Protein AF-A0A817V4G7-F1 (afdb_monomer_lite)

Sequence (162 aa):
MARRNNSSEQEISEILTDSNSGSDTEISNYFDDSTSDIDTEISSYSDDSTSGSDEKELPSRENKTQFLNWKRGKFVPKSLNFNNDTAGIASDLDLENDPIDYFELFFNQKIIEYIAEETNRYQQQNPSASTSTSHQAQWYATNFKEMYVFIATTMLMDSVVG

pLDDT: mean 70.7, std 20.36, range [36.09, 97.94]

Structure (mmCIF, N/CA/C/O backbone):
data_AF-A0A817V4G7-F1
#
_entry.id   AF-A0A817V4G7-F1
#
loop_
_atom_site.group_PDB
_atom_site.id
_atom_site.type_symbol
_atom_site.label_atom_id
_atom_site.label_alt_id
_atom_site.label_comp_id
_atom_site.label_asym_id
_atom_site.label_entity_id
_atom_site.label_seq_id
_atom_site.pdbx_PDB_ins_code
_atom_site.Cartn_x
_atom_site.Cartn_y
_atom_site.Cartn_z
_atom_site.occupancy
_atom_site.B_iso_or_equiv
_atom_site.auth_seq_id
_atom_site.auth_comp_id
_atom_site.auth_asym_id
_atom_site.auth_atom_id
_atom_site.pdbx_PDB_model_num
ATOM 1 N N . MET A 1 1 ? -44.470 -24.526 71.404 1.00 39.84 1 MET A N 1
ATOM 2 C CA . MET A 1 1 ? -43.848 -23.372 70.710 1.00 39.84 1 MET A CA 1
ATOM 3 C C . MET A 1 1 ? -44.930 -22.296 70.594 1.00 39.84 1 MET A C 1
ATOM 5 O O . MET A 1 1 ? -45.907 -22.547 69.917 1.00 39.84 1 MET A O 1
ATOM 9 N N . ALA A 1 2 ? -45.075 -21.360 71.539 1.00 37.38 2 ALA A N 1
ATOM 10 C CA . ALA A 1 2 ? -44.308 -20.125 71.792 1.00 37.38 2 ALA A CA 1
ATOM 11 C C . ALA A 1 2 ? -44.604 -18.950 70.816 1.00 37.38 2 ALA A C 1
ATOM 13 O O . ALA A 1 2 ? -44.118 -18.978 69.698 1.00 37.38 2 ALA A O 1
ATOM 14 N N . ARG A 1 3 ? -45.348 -17.945 71.345 1.00 39.47 3 ARG A N 1
ATOM 15 C CA . ARG A 1 3 ? -45.351 -16.455 71.159 1.00 39.47 3 ARG A CA 1
ATOM 16 C C . ARG A 1 3 ? -45.442 -15.865 69.724 1.00 39.47 3 ARG A C 1
ATOM 18 O O . ARG A 1 3 ? -44.635 -16.227 68.893 1.00 39.47 3 ARG A O 1
ATOM 25 N N . ARG A 1 4 ? -46.422 -15.025 69.324 1.00 44.81 4 ARG A N 1
ATOM 26 C CA . ARG A 1 4 ? -46.982 -13.697 69.751 1.00 44.81 4 ARG A CA 1
ATOM 27 C C . ARG A 1 4 ? -46.421 -12.494 68.945 1.00 44.81 4 ARG A C 1
ATOM 29 O O . ARG A 1 4 ? -45.209 -12.354 68.875 1.00 44.81 4 ARG A O 1
ATOM 36 N N . ASN A 1 5 ? -47.354 -11.601 68.554 1.00 45.69 5 ASN A N 1
ATOM 37 C CA . ASN A 1 5 ? -47.263 -10.163 68.167 1.00 45.69 5 ASN A CA 1
ATOM 38 C C . ASN A 1 5 ? -47.044 -9.873 66.662 1.00 45.69 5 ASN A C 1
ATOM 40 O O . ASN A 1 5 ? -46.184 -10.500 66.063 1.00 45.69 5 ASN A O 1
ATOM 44 N N . ASN A 1 6 ? -47.823 -9.056 65.929 1.00 38.44 6 ASN A N 1
ATOM 45 C CA . ASN A 1 6 ? -48.542 -7.774 66.142 1.00 38.44 6 ASN A CA 1
ATOM 46 C C . ASN A 1 6 ? -47.634 -6.528 66.240 1.00 38.44 6 ASN A C 1
ATOM 48 O O . ASN A 1 6 ? -46.921 -6.418 67.231 1.00 38.44 6 ASN A O 1
ATOM 52 N N . SER A 1 7 ? -47.708 -5.631 65.238 1.00 41.66 7 SER A N 1
ATOM 53 C CA . SER A 1 7 ? -47.620 -4.142 65.279 1.00 41.66 7 SER A CA 1
ATOM 54 C C . SER A 1 7 ? -47.380 -3.627 63.840 1.00 41.66 7 SER A C 1
ATOM 56 O O . SER A 1 7 ? -46.391 -4.034 63.243 1.00 41.66 7 SER A O 1
ATOM 58 N N . SER A 1 8 ? -48.305 -2.994 63.103 1.00 43.50 8 SER A N 1
ATOM 59 C CA . SER A 1 8 ? -48.806 -1.597 63.143 1.00 43.50 8 SER A CA 1
ATOM 60 C C . SER A 1 8 ? -47.738 -0.497 63.175 1.00 43.50 8 SER A C 1
ATOM 62 O O . SER A 1 8 ? -47.032 -0.411 64.170 1.00 43.50 8 SER A O 1
ATOM 64 N N . GLU A 1 9 ? -47.711 0.319 62.105 1.00 49.69 9 GLU A N 1
ATOM 65 C CA . GLU A 1 9 ? -47.487 1.788 62.003 1.00 49.69 9 GLU A CA 1
ATOM 66 C C . GLU A 1 9 ? -47.426 2.125 60.485 1.00 49.69 9 GLU A C 1
ATOM 68 O O . GLU A 1 9 ? -46.531 1.657 59.790 1.00 49.69 9 GLU A O 1
ATOM 73 N N . GLN A 1 10 ? -48.504 2.559 59.809 1.00 42.44 10 GLN A N 1
ATOM 74 C CA . GLN A 1 10 ? -49.062 3.928 59.728 1.00 42.44 10 GLN A CA 1
ATOM 75 C C . GLN A 1 10 ? -48.000 4.983 59.366 1.00 42.44 10 GLN A C 1
ATOM 77 O O . GLN A 1 10 ? -47.061 5.190 60.118 1.00 42.44 10 GLN A O 1
ATOM 82 N N . GLU A 1 11 ? -48.101 5.575 58.164 1.00 39.19 11 GLU A N 1
ATOM 83 C CA . GLU A 1 11 ? -48.410 7.014 57.935 1.00 39.19 11 GLU A CA 1
ATOM 84 C C . GLU A 1 11 ? -47.127 7.737 57.426 1.00 39.19 11 GLU A C 1
ATOM 86 O O . GLU A 1 11 ? -46.042 7.358 57.837 1.00 39.19 11 GLU A O 1
ATOM 91 N N . ILE A 1 12 ? -47.057 8.689 56.480 1.00 42.03 12 ILE A N 1
ATOM 92 C CA . ILE A 1 12 ? -47.957 9.730 55.956 1.00 42.03 12 ILE A CA 1
ATOM 93 C C . ILE A 1 12 ? -47.372 10.291 54.620 1.00 42.03 12 ILE A C 1
ATOM 95 O O . ILE A 1 12 ? -46.163 10.240 54.402 1.00 42.03 12 ILE A O 1
ATOM 99 N N . SER A 1 13 ? -48.279 10.796 53.768 1.00 36.09 13 SER A N 1
ATOM 100 C CA . SER A 1 13 ? -48.218 11.717 52.597 1.00 36.09 13 SER A CA 1
ATOM 101 C C . SER A 1 13 ? -46.875 12.329 52.130 1.00 36.09 13 SER A C 1
ATOM 103 O O . SER A 1 13 ? -46.083 12.807 52.930 1.00 36.09 13 SER A O 1
ATOM 105 N N . GLU A 1 14 ? -46.573 12.349 50.825 1.00 44.16 14 GLU A N 1
ATOM 106 C CA . GLU A 1 14 ? -46.979 13.394 49.847 1.00 44.16 14 GLU A CA 1
ATOM 107 C C . GLU A 1 14 ? -46.469 14.805 50.220 1.00 44.16 14 GLU A C 1
ATOM 109 O O . GLU A 1 14 ? -46.923 15.360 51.210 1.00 44.16 14 GLU A O 1
ATOM 114 N N . ILE A 1 15 ? -45.554 15.375 49.418 1.00 43.69 15 ILE A N 1
ATOM 115 C CA . ILE A 1 15 ? -45.440 16.813 49.089 1.00 43.69 15 ILE A CA 1
ATOM 116 C C . ILE A 1 15 ? -44.574 16.928 47.821 1.00 43.69 15 ILE A C 1
ATOM 118 O O . ILE A 1 15 ? -43.381 16.624 47.813 1.00 43.69 15 ILE A O 1
ATOM 122 N N . LEU A 1 16 ? -45.216 17.357 46.734 1.00 44.38 16 LEU A N 1
ATOM 123 C CA . LEU A 1 16 ? -44.585 17.994 45.582 1.00 44.38 16 LEU A CA 1
ATOM 124 C C . LEU A 1 16 ? -44.239 19.435 45.964 1.00 44.38 16 LEU A C 1
ATOM 126 O O . LEU A 1 16 ? -45.131 20.161 46.398 1.00 44.38 16 LEU A O 1
ATOM 130 N N . THR A 1 17 ? -43.012 19.880 45.704 1.00 47.00 17 THR A N 1
ATOM 131 C CA . THR A 1 17 ? -42.733 21.301 45.442 1.00 47.00 17 THR A CA 1
ATOM 132 C C . THR A 1 17 ? -41.613 21.430 44.416 1.00 47.00 17 THR A C 1
ATOM 134 O O . THR A 1 17 ? -40.454 21.145 44.714 1.00 47.00 17 THR A O 1
ATOM 137 N N . ASP A 1 18 ? -41.984 21.891 43.222 1.00 45.53 18 ASP A N 1
ATOM 138 C CA . ASP A 1 18 ? -41.095 22.562 42.277 1.00 45.53 18 ASP A CA 1
ATOM 139 C C . ASP A 1 18 ? -40.377 23.731 42.964 1.00 45.53 18 ASP A C 1
ATOM 141 O O . ASP A 1 18 ? -40.983 24.503 43.711 1.00 45.53 18 ASP A O 1
ATOM 145 N N . SER A 1 19 ? -39.094 23.917 42.664 1.00 52.34 19 SER A N 1
ATOM 146 C CA . SER A 1 19 ? -38.410 25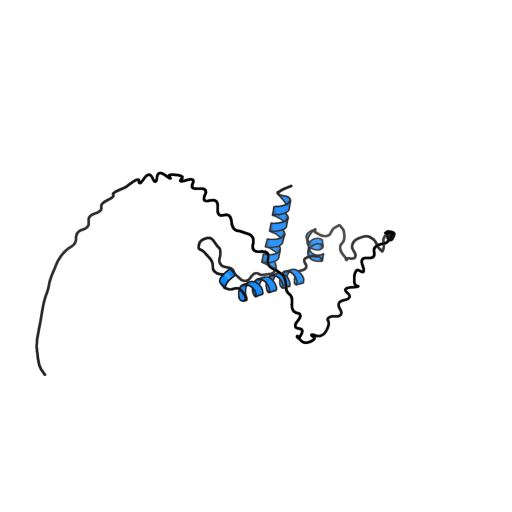.200 42.837 1.00 52.34 19 SER A CA 1
ATOM 147 C C . SER A 1 19 ? -37.304 25.334 41.798 1.00 52.34 19 SER A C 1
ATOM 149 O O . SER A 1 19 ? -36.200 24.816 41.939 1.00 52.34 19 SER A O 1
ATOM 151 N N . ASN A 1 20 ? -37.652 26.049 40.732 1.00 47.78 20 ASN A N 1
ATOM 152 C CA . ASN A 1 20 ? -36.741 26.707 39.810 1.00 47.78 20 ASN A CA 1
ATOM 153 C C . ASN A 1 20 ? -35.894 27.732 40.586 1.00 47.78 20 ASN A C 1
ATOM 155 O O . ASN A 1 20 ? -36.450 28.667 41.160 1.00 47.78 20 ASN A O 1
ATOM 159 N N . SER A 1 21 ? -34.571 27.579 40.594 1.00 54.94 21 SER A N 1
ATOM 160 C CA . SER A 1 21 ? -33.655 28.606 41.097 1.00 54.94 21 SER A CA 1
ATOM 161 C C . SER A 1 21 ? -32.393 28.614 40.244 1.00 54.94 21 SER A C 1
ATOM 163 O O . SER A 1 21 ? -31.457 27.853 40.483 1.00 54.94 21 SER A O 1
ATOM 165 N N . GLY A 1 22 ? -32.398 29.474 39.224 1.00 49.28 22 GLY A N 1
ATOM 166 C CA . GLY A 1 22 ? -31.208 29.834 38.465 1.00 49.28 22 GLY A CA 1
ATOM 167 C C . GLY A 1 22 ? -30.214 30.570 39.360 1.00 49.28 22 GLY A C 1
ATOM 168 O O . GLY A 1 22 ? -30.588 31.474 40.107 1.00 49.28 22 GLY A O 1
ATOM 169 N N . SER A 1 23 ? -28.955 30.155 39.293 1.00 48.78 23 SER A N 1
ATOM 170 C CA . SER A 1 23 ? -27.835 30.843 39.922 1.00 48.78 23 SER A CA 1
ATOM 171 C C . SER A 1 23 ? -26.711 30.926 38.899 1.00 48.78 23 SER A C 1
ATOM 173 O O . SER A 1 23 ? -25.961 29.968 38.719 1.00 48.78 23 SER A O 1
ATOM 175 N N . ASP A 1 24 ? -26.623 32.074 38.231 1.00 48.06 24 ASP A N 1
ATOM 176 C CA . ASP A 1 24 ? -25.501 32.454 37.380 1.00 48.06 24 ASP A CA 1
ATOM 177 C C . ASP A 1 24 ? -24.281 32.733 38.265 1.00 48.06 24 ASP A C 1
ATOM 179 O O . ASP A 1 24 ? -24.184 33.765 38.930 1.00 48.06 24 ASP A O 1
AT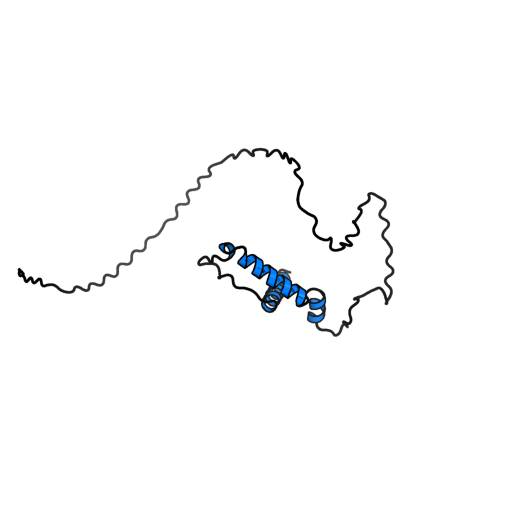OM 183 N N . THR A 1 25 ? -23.348 31.787 38.315 1.00 57.84 25 THR A N 1
ATOM 184 C CA . THR A 1 25 ? -22.023 32.005 38.904 1.00 57.84 25 THR A CA 1
ATOM 185 C C . THR A 1 25 ? -21.035 32.399 37.813 1.00 57.84 25 THR A C 1
ATOM 187 O O . THR A 1 25 ? -20.518 31.549 37.091 1.00 57.84 25 THR A O 1
ATOM 190 N N . GLU A 1 26 ? -20.769 33.701 37.728 1.00 48.47 26 GLU A N 1
ATOM 191 C CA . GLU A 1 26 ? -19.625 34.309 37.044 1.00 48.47 26 GLU A CA 1
ATOM 192 C C . GLU A 1 26 ? -18.319 33.798 37.682 1.00 48.47 26 GLU A C 1
ATOM 194 O O . GLU A 1 26 ? -17.943 34.208 38.783 1.00 48.47 26 GLU A O 1
ATOM 199 N N . ILE A 1 27 ? -17.625 32.872 37.016 1.00 53.94 27 ILE A N 1
ATOM 200 C CA . ILE A 1 27 ? -16.289 32.427 37.430 1.00 53.94 27 ILE A CA 1
ATOM 201 C C . ILE A 1 27 ? -15.269 33.403 36.838 1.00 53.94 27 ILE A C 1
ATOM 203 O O . ILE A 1 27 ? -14.908 33.331 35.664 1.00 53.94 27 ILE A O 1
ATOM 207 N N . SER A 1 28 ? -14.803 34.334 37.670 1.00 48.12 28 SER A N 1
ATOM 208 C CA . SER A 1 28 ? -13.672 35.207 37.365 1.00 48.12 28 SER A CA 1
ATOM 209 C C . SER A 1 28 ? -12.367 34.400 37.398 1.00 48.12 28 SER A C 1
ATOM 211 O O . SER A 1 28 ? -11.862 34.074 38.475 1.00 48.12 28 SER A O 1
ATOM 213 N N . ASN A 1 29 ? -11.806 34.089 36.229 1.00 50.22 29 ASN A N 1
ATOM 214 C CA . ASN A 1 29 ? -10.475 33.492 36.113 1.00 50.22 29 ASN A CA 1
ATOM 215 C C . ASN A 1 29 ? -9.402 34.537 36.456 1.00 50.22 29 ASN A C 1
ATOM 217 O O . ASN A 1 29 ? -8.965 35.305 35.598 1.00 50.22 29 ASN A O 1
ATOM 221 N N . TYR A 1 30 ? -8.980 34.560 37.719 1.00 52.78 30 TYR A N 1
ATOM 222 C CA . TYR A 1 30 ? -7.718 35.173 38.120 1.00 52.78 30 TYR A CA 1
ATOM 223 C C . TYR A 1 30 ? -6.570 34.350 37.517 1.00 52.78 30 TYR A C 1
ATOM 225 O O . TYR A 1 30 ? -6.323 33.220 37.931 1.00 52.78 30 TYR A O 1
ATOM 233 N N . PHE A 1 31 ? -5.899 34.914 36.512 1.00 46.69 31 PHE A N 1
ATOM 234 C CA . PHE A 1 31 ? -4.595 34.448 36.048 1.00 46.69 31 PHE A CA 1
ATOM 235 C C . PHE A 1 31 ? -3.561 34.768 37.135 1.00 46.69 31 PHE A C 1
ATOM 237 O O . PHE A 1 31 ? -3.221 35.932 37.337 1.00 46.69 31 PHE A O 1
ATOM 244 N N . ASP A 1 32 ? -3.105 33.740 37.849 1.00 50.31 32 ASP A N 1
ATOM 245 C CA . ASP A 1 32 ? -1.947 33.803 38.742 1.00 50.31 32 ASP A CA 1
ATOM 246 C C . ASP A 1 32 ? -0.721 33.281 37.976 1.00 50.31 32 ASP A C 1
ATOM 248 O O . ASP A 1 32 ? -0.569 32.081 37.741 1.00 50.31 32 ASP A O 1
ATOM 252 N N . ASP A 1 33 ? 0.088 34.226 37.499 1.00 46.97 33 ASP A N 1
ATOM 253 C CA . ASP A 1 33 ? 1.369 34.014 36.828 1.00 46.97 33 ASP A CA 1
ATOM 254 C C . ASP A 1 33 ? 2.461 33.865 37.893 1.00 46.97 33 ASP A C 1
ATOM 256 O O . ASP A 1 33 ? 3.008 34.846 38.397 1.00 46.97 33 ASP A O 1
ATOM 260 N N . SER A 1 34 ? 2.743 32.621 38.274 1.00 48.50 34 SER A N 1
ATOM 261 C CA . SER A 1 34 ? 3.858 32.282 39.155 1.00 48.50 34 SER A CA 1
ATOM 262 C C . SER A 1 34 ? 4.863 31.425 38.390 1.00 48.50 34 SER A C 1
ATOM 264 O O . SER A 1 34 ? 4.752 30.200 38.319 1.00 48.50 34 SER A O 1
ATOM 266 N N . THR A 1 35 ? 5.865 32.085 37.809 1.00 55.19 35 THR A N 1
ATOM 267 C CA . THR A 1 35 ? 7.044 31.457 37.207 1.00 55.19 35 THR A CA 1
ATOM 268 C C . THR A 1 35 ? 7.968 30.959 38.318 1.00 55.19 35 THR A C 1
ATOM 270 O O . THR A 1 35 ? 8.724 31.733 38.908 1.00 55.19 35 THR A O 1
ATOM 273 N N . SER A 1 36 ? 7.903 29.670 38.645 1.00 54.34 36 SER A N 1
ATOM 274 C CA . SER A 1 36 ? 8.905 29.032 39.498 1.00 54.34 36 SER A CA 1
ATOM 275 C C . SER A 1 36 ? 10.014 28.436 38.630 1.00 54.34 36 SER A C 1
ATOM 277 O O . SER A 1 36 ? 9.833 27.372 38.034 1.00 54.34 36 SER A O 1
ATOM 279 N N . ASP A 1 37 ? 11.147 29.134 38.575 1.00 49.75 37 ASP A N 1
ATOM 280 C CA . ASP A 1 37 ? 12.416 28.641 38.043 1.00 49.75 37 ASP A CA 1
ATOM 281 C C . ASP A 1 37 ? 12.827 27.355 38.778 1.00 49.75 37 ASP A C 1
ATOM 283 O O . ASP A 1 37 ? 13.130 27.366 39.974 1.00 49.75 37 ASP A O 1
ATOM 287 N N . ILE A 1 38 ? 12.811 26.228 38.066 1.00 55.66 38 ILE A N 1
ATOM 288 C CA . ILE A 1 38 ? 13.376 24.958 38.527 1.00 55.66 38 ILE A CA 1
ATOM 289 C C . ILE A 1 38 ? 14.608 24.667 37.670 1.00 55.66 38 ILE A C 1
ATOM 291 O O . ILE A 1 38 ? 14.528 24.124 36.566 1.00 55.66 38 ILE A O 1
ATOM 295 N N . ASP A 1 39 ? 15.766 25.041 38.210 1.00 49.09 39 ASP A N 1
ATOM 296 C CA . ASP A 1 39 ? 17.076 24.603 37.739 1.00 49.09 39 ASP A CA 1
ATOM 297 C C . ASP A 1 39 ? 17.207 23.096 37.993 1.00 49.09 39 ASP A C 1
ATOM 299 O O . ASP A 1 39 ? 17.523 22.645 39.095 1.00 49.09 39 ASP A O 1
ATOM 303 N N . THR A 1 40 ? 16.917 22.288 36.972 1.00 57.19 40 THR A N 1
ATOM 304 C CA . THR A 1 40 ? 17.186 20.847 37.013 1.00 57.19 40 THR A CA 1
ATOM 305 C C . THR A 1 40 ? 18.560 20.595 36.412 1.00 57.19 40 THR A C 1
ATOM 307 O O . THR A 1 40 ? 18.738 20.630 35.195 1.00 57.19 40 THR A O 1
ATOM 310 N N . GLU A 1 41 ? 19.541 20.353 37.281 1.00 52.81 41 GLU A N 1
ATOM 311 C CA . GLU A 1 41 ? 20.885 19.953 36.881 1.00 52.81 41 GLU A CA 1
ATOM 312 C C . GLU A 1 41 ? 20.856 18.655 36.063 1.00 52.81 41 GLU A C 1
ATOM 314 O O . GLU A 1 41 ? 20.323 17.625 36.486 1.00 52.81 41 GLU A O 1
ATOM 319 N N . ILE A 1 42 ? 21.447 18.708 34.869 1.00 53.94 42 ILE A N 1
ATOM 320 C CA . ILE A 1 42 ? 21.555 17.565 33.970 1.00 53.94 42 ILE A CA 1
ATOM 321 C C . ILE A 1 42 ? 22.646 16.622 34.508 1.00 53.94 42 ILE A C 1
ATOM 323 O O . ILE A 1 42 ? 23.844 16.900 34.460 1.00 53.94 42 ILE A O 1
ATOM 327 N N . SER A 1 43 ? 22.226 15.499 35.088 1.00 54.47 43 SER A N 1
ATOM 328 C CA . SER A 1 43 ? 23.137 14.430 35.499 1.00 54.47 43 SER A CA 1
ATOM 329 C C . SER A 1 43 ? 23.657 13.716 34.250 1.00 54.47 43 SER A C 1
ATOM 331 O O . SER A 1 43 ? 22.897 13.081 33.524 1.00 54.47 43 SER A O 1
ATOM 333 N N . SER A 1 44 ? 24.955 13.857 33.979 1.00 47.28 44 SER A N 1
ATOM 334 C CA . SER A 1 44 ? 25.670 13.175 32.897 1.00 47.28 44 SER A CA 1
ATOM 335 C C . SER A 1 44 ? 25.654 11.659 33.115 1.00 47.28 44 SER A C 1
ATOM 337 O O . SER A 1 44 ? 26.395 11.136 33.946 1.00 47.28 44 SER A O 1
ATOM 339 N N . TYR A 1 45 ? 24.837 10.951 32.343 1.00 50.12 45 TYR A N 1
ATOM 340 C CA . TYR A 1 45 ? 24.817 9.491 32.270 1.00 50.12 45 TYR A CA 1
ATOM 341 C C . TYR A 1 45 ? 26.093 8.991 31.579 1.00 50.12 45 TYR A C 1
ATOM 343 O O . TYR A 1 45 ? 26.298 9.218 30.388 1.00 50.12 45 TYR A O 1
ATOM 351 N N . SER A 1 46 ? 26.952 8.315 32.341 1.00 53.31 46 SER A N 1
ATOM 352 C CA . SER A 1 46 ? 28.056 7.521 31.802 1.00 53.31 46 SER A CA 1
ATOM 353 C C . SER A 1 46 ? 27.497 6.244 31.182 1.00 53.31 46 SER A C 1
ATOM 355 O O . SER A 1 46 ? 26.823 5.475 31.870 1.00 53.31 46 SER A O 1
ATOM 357 N N . ASP A 1 47 ? 27.779 6.013 29.900 1.00 43.94 47 ASP A N 1
ATOM 358 C CA . ASP A 1 47 ? 27.611 4.693 29.302 1.00 43.94 47 ASP A CA 1
ATOM 359 C C . ASP A 1 47 ? 28.747 3.781 29.797 1.00 43.94 47 ASP A C 1
ATOM 361 O O . ASP A 1 47 ? 29.922 4.142 29.749 1.00 43.94 47 ASP A O 1
ATOM 365 N N . ASP A 1 48 ? 28.376 2.631 30.351 1.00 51.25 48 ASP A N 1
ATOM 366 C CA . ASP A 1 48 ? 29.266 1.492 30.560 1.00 51.25 48 ASP A CA 1
ATOM 367 C C . ASP A 1 48 ? 28.526 0.268 30.026 1.00 51.25 48 ASP A C 1
ATOM 369 O O . ASP A 1 48 ? 27.698 -0.344 30.703 1.00 51.25 48 ASP A O 1
ATOM 373 N N . SER A 1 49 ? 28.737 -0.027 28.744 1.00 49.31 49 SER A N 1
ATOM 374 C CA . SER A 1 49 ? 28.148 -1.201 28.099 1.00 49.31 49 SER A CA 1
ATOM 375 C C . SER A 1 49 ? 29.088 -2.393 28.241 1.00 49.31 49 SER A C 1
ATOM 377 O O . SER A 1 49 ? 29.973 -2.623 27.416 1.00 49.31 49 SER A O 1
ATOM 379 N N . THR A 1 50 ? 28.876 -3.187 29.290 1.00 44.47 50 THR A N 1
ATOM 380 C CA . THR A 1 50 ? 29.504 -4.500 29.446 1.00 44.47 50 THR A CA 1
ATOM 381 C C . THR A 1 50 ? 28.821 -5.511 28.519 1.00 44.47 50 THR A C 1
ATOM 383 O O . THR A 1 50 ? 27.628 -5.785 28.622 1.00 44.47 50 THR A O 1
ATOM 386 N N . SER A 1 51 ? 29.599 -6.056 27.584 1.00 48.69 51 SER A N 1
ATOM 387 C CA . SER A 1 51 ? 29.185 -7.075 26.616 1.00 48.69 51 SER A CA 1
ATOM 388 C C . SER A 1 51 ? 28.913 -8.423 27.296 1.00 48.69 51 SER A C 1
ATOM 390 O O . SER A 1 51 ? 29.778 -8.952 27.995 1.00 48.69 51 SER A O 1
ATOM 392 N N . GLY A 1 52 ? 27.730 -8.991 27.052 1.00 40.41 52 GLY A N 1
ATOM 393 C CA . GLY A 1 52 ? 27.330 -10.327 27.491 1.00 40.41 52 GLY A CA 1
ATOM 394 C C . GLY A 1 52 ? 26.523 -11.023 26.401 1.00 40.41 52 GLY A C 1
ATOM 395 O O . GLY A 1 52 ? 25.317 -10.831 26.288 1.00 40.41 52 GLY A O 1
ATOM 396 N N . SER A 1 53 ? 27.225 -11.787 25.571 1.00 51.00 53 SER A N 1
ATOM 397 C CA . SER A 1 53 ? 26.701 -12.634 24.498 1.00 51.00 53 SER A CA 1
ATOM 398 C C . SER A 1 53 ? 25.933 -13.832 25.053 1.00 51.00 53 SER A C 1
ATOM 400 O O . SER A 1 53 ? 26.469 -14.511 25.922 1.00 51.00 53 SER A O 1
ATOM 402 N N . ASP A 1 54 ? 24.758 -14.130 24.496 1.00 56.72 54 ASP A N 1
ATOM 403 C CA . ASP A 1 54 ? 24.340 -15.492 24.113 1.00 56.72 54 ASP A CA 1
ATOM 404 C C . ASP A 1 54 ? 22.872 -15.494 23.685 1.00 56.72 54 ASP A C 1
ATOM 406 O O . ASP A 1 54 ? 22.033 -15.567 24.566 1.00 56.72 54 ASP A O 1
ATOM 410 N N . GLU A 1 55 ? 22.551 -15.513 22.379 1.00 50.19 55 GLU A N 1
ATOM 411 C CA . GLU A 1 55 ? 21.309 -16.136 21.870 1.00 50.19 55 GLU A CA 1
ATOM 412 C C . GLU A 1 55 ? 21.477 -16.678 20.427 1.00 50.19 55 GLU A C 1
ATOM 414 O O . GLU A 1 55 ? 21.605 -15.943 19.453 1.00 50.19 55 GLU A O 1
ATOM 419 N N . LYS A 1 56 ? 21.528 -18.017 20.356 1.00 50.72 56 LYS A N 1
ATOM 420 C CA . LYS A 1 56 ? 21.036 -18.981 19.344 1.00 50.72 56 LYS A CA 1
ATOM 421 C C . LYS A 1 56 ? 20.802 -18.497 17.889 1.00 50.72 56 LYS A C 1
ATOM 423 O O . LYS A 1 56 ? 19.893 -17.726 17.605 1.00 50.72 56 LYS A O 1
ATOM 428 N N . GLU A 1 57 ? 21.528 -19.117 16.949 1.00 48.31 57 GLU A N 1
ATOM 429 C CA . GLU A 1 57 ? 21.333 -19.011 15.490 1.00 48.31 57 GLU A CA 1
ATOM 430 C C . GLU A 1 57 ? 19.924 -19.436 15.028 1.00 48.31 57 GLU A C 1
ATOM 432 O O . GLU A 1 57 ? 19.514 -20.587 15.193 1.00 48.31 57 GLU A O 1
ATOM 437 N N . LEU A 1 58 ? 19.223 -18.518 14.356 1.00 51.25 58 LEU A N 1
ATOM 438 C CA . LEU A 1 58 ? 18.107 -18.811 13.453 1.00 51.25 58 LEU A CA 1
ATOM 439 C C . LEU A 1 58 ? 18.635 -18.985 12.015 1.00 51.25 58 LEU A C 1
ATOM 441 O O . LEU A 1 58 ? 19.620 -18.336 11.652 1.00 51.25 58 LEU A O 1
ATOM 445 N N . PRO A 1 59 ? 17.997 -19.824 11.172 1.00 43.94 59 PRO A N 1
ATOM 446 C CA . PRO A 1 59 ? 18.472 -20.092 9.819 1.00 43.94 59 PRO A CA 1
ATOM 447 C C . PRO A 1 59 ? 18.451 -18.809 8.986 1.00 43.94 59 PRO A C 1
ATOM 449 O O . PRO A 1 59 ? 17.414 -18.165 8.806 1.00 43.94 59 PRO A O 1
ATOM 452 N N . SER A 1 60 ? 19.625 -18.439 8.485 1.00 47.69 60 SER A N 1
ATOM 453 C CA . SER A 1 60 ? 19.857 -17.246 7.688 1.00 47.69 60 SER A CA 1
ATOM 454 C C . SER A 1 60 ? 19.059 -17.310 6.386 1.00 47.69 60 SER A C 1
ATOM 456 O O . SER A 1 60 ? 19.401 -18.009 5.434 1.00 47.69 60 SER A O 1
ATOM 458 N N . ARG A 1 61 ? 17.986 -16.512 6.321 1.00 51.44 61 ARG A N 1
ATOM 459 C CA . ARG A 1 61 ? 17.476 -15.986 5.053 1.00 51.44 61 ARG A CA 1
ATOM 460 C C . ARG A 1 61 ? 18.677 -15.365 4.353 1.00 51.44 61 ARG A C 1
ATOM 462 O O . ARG A 1 61 ? 19.323 -14.491 4.927 1.00 51.44 61 ARG A O 1
ATOM 469 N N . GLU A 1 62 ? 19.009 -15.872 3.171 1.00 50.88 62 GLU A N 1
ATOM 470 C CA . GLU A 1 62 ? 20.157 -15.443 2.376 1.00 50.88 62 GLU A CA 1
ATOM 471 C C . GLU A 1 62 ? 19.962 -13.969 1.983 1.00 50.88 62 GLU A C 1
ATOM 473 O O . GLU A 1 62 ? 19.427 -13.614 0.932 1.00 50.88 62 GLU A O 1
ATOM 478 N N . ASN A 1 63 ? 20.322 -13.081 2.906 1.00 50.31 63 ASN A N 1
ATOM 479 C CA . ASN A 1 63 ? 20.300 -11.651 2.724 1.00 50.31 63 ASN A CA 1
ATOM 480 C C . ASN A 1 63 ? 21.435 -11.342 1.753 1.00 50.31 63 ASN A C 1
ATOM 482 O O . ASN A 1 63 ? 22.580 -11.139 2.153 1.00 50.31 63 ASN A O 1
ATOM 486 N N . LYS A 1 64 ? 21.118 -11.241 0.459 1.00 51.97 64 LYS A N 1
ATOM 487 C CA . LYS A 1 64 ? 21.920 -10.452 -0.485 1.00 51.97 64 LYS A CA 1
ATOM 488 C C . LYS A 1 64 ? 21.807 -8.959 -0.144 1.00 51.97 64 LYS A C 1
ATOM 490 O O . LYS A 1 64 ? 21.564 -8.126 -1.009 1.00 51.97 64 LYS A O 1
ATOM 495 N N . THR A 1 65 ? 22.038 -8.589 1.111 1.00 55.62 65 THR A N 1
ATOM 496 C CA . THR A 1 65 ? 22.605 -7.288 1.431 1.00 55.62 65 THR A CA 1
ATOM 497 C C . THR A 1 65 ? 24.041 -7.355 0.941 1.00 55.62 65 THR A C 1
ATOM 499 O O . THR A 1 65 ? 24.957 -7.712 1.680 1.00 55.62 65 THR A O 1
ATOM 502 N N . GLN A 1 66 ? 24.239 -7.096 -0.352 1.00 62.00 66 GLN A N 1
ATOM 503 C CA . GLN A 1 66 ? 25.564 -6.747 -0.837 1.00 62.00 66 GLN A CA 1
ATOM 504 C C . GLN A 1 66 ? 25.984 -5.533 -0.016 1.00 62.00 66 GLN A C 1
ATOM 506 O O . GLN A 1 66 ? 25.430 -4.450 -0.185 1.00 62.00 66 GLN A O 1
ATOM 511 N N . PHE A 1 67 ? 26.873 -5.754 0.950 1.00 57.09 67 PHE A N 1
ATOM 512 C CA . PHE A 1 67 ? 27.353 -4.731 1.860 1.00 57.09 67 PHE A CA 1
ATOM 513 C C . PHE A 1 67 ? 27.791 -3.518 1.038 1.00 57.09 67 PHE A C 1
ATOM 515 O O . PHE A 1 67 ? 28.752 -3.592 0.263 1.00 57.09 67 PHE A O 1
ATOM 522 N N . LEU A 1 68 ? 27.047 -2.418 1.173 1.00 68.81 68 LEU A N 1
ATOM 523 C CA . LEU A 1 68 ? 27.394 -1.127 0.599 1.00 68.81 68 LEU A CA 1
ATOM 524 C C . LEU A 1 68 ? 28.688 -0.674 1.274 1.00 68.81 68 LEU A C 1
ATOM 526 O O . LEU A 1 68 ? 28.693 -0.071 2.342 1.00 68.81 68 LEU A O 1
ATOM 530 N N . ASN A 1 69 ? 29.811 -1.042 0.667 1.00 73.12 69 ASN A N 1
ATOM 531 C CA . ASN A 1 69 ? 31.134 -0.687 1.146 1.00 73.12 69 ASN A CA 1
ATOM 532 C C . ASN A 1 69 ? 31.439 0.742 0.705 1.00 73.12 69 ASN A C 1
ATOM 534 O O . ASN A 1 69 ? 32.024 0.970 -0.358 1.00 73.12 69 ASN A O 1
ATOM 538 N N . TRP A 1 70 ? 31.026 1.703 1.525 1.00 75.56 70 TRP A N 1
ATOM 539 C CA . TRP A 1 70 ? 31.386 3.104 1.360 1.00 75.56 70 TRP A CA 1
ATOM 540 C C . TRP A 1 70 ? 32.904 3.249 1.461 1.00 75.56 70 TRP A C 1
ATOM 542 O O . TRP A 1 70 ? 33.511 2.973 2.494 1.00 75.56 70 TRP A O 1
ATOM 552 N N . LYS A 1 71 ? 33.539 3.667 0.366 1.00 81.38 71 LYS A N 1
ATOM 553 C CA . LYS A 1 71 ? 34.981 3.922 0.314 1.00 81.38 71 LYS A CA 1
ATOM 554 C C . LYS A 1 71 ? 35.220 5.399 0.048 1.00 81.38 71 LYS A C 1
ATOM 556 O O . LYS A 1 71 ? 34.592 5.987 -0.828 1.00 81.38 71 LYS A O 1
ATOM 561 N N . ARG A 1 72 ? 36.176 5.988 0.766 1.00 78.81 72 ARG A N 1
ATOM 562 C CA . ARG A 1 72 ? 36.684 7.328 0.461 1.00 78.81 72 ARG A CA 1
ATOM 563 C C . ARG A 1 72 ? 37.579 7.226 -0.777 1.00 78.81 72 ARG A C 1
ATOM 565 O O . ARG A 1 72 ? 38.634 6.605 -0.727 1.00 78.81 72 ARG A O 1
ATOM 572 N N . GLY A 1 73 ? 37.145 7.802 -1.891 1.00 84.75 73 GLY A N 1
ATOM 573 C CA . GLY A 1 73 ? 37.865 7.769 -3.162 1.00 84.75 73 GLY A CA 1
ATOM 574 C C . GLY A 1 73 ? 37.278 8.763 -4.158 1.00 84.75 73 GLY A C 1
ATOM 575 O O . GLY A 1 73 ? 36.242 9.371 -3.893 1.00 84.75 73 GLY A O 1
ATOM 576 N N . LYS A 1 74 ? 37.938 8.941 -5.308 1.00 84.00 74 LYS A N 1
ATOM 577 C CA . LYS A 1 74 ? 37.369 9.734 -6.404 1.00 84.00 74 LYS A CA 1
ATOM 578 C C . LYS A 1 74 ? 36.098 9.037 -6.889 1.00 84.00 74 LYS A C 1
ATOM 580 O O . LYS A 1 74 ? 36.174 7.926 -7.411 1.00 84.00 74 LYS A O 1
ATOM 585 N N . PHE A 1 75 ? 34.948 9.675 -6.687 1.00 82.06 75 PHE A N 1
ATOM 586 C CA . PHE A 1 75 ? 33.685 9.201 -7.235 1.00 82.06 75 PHE A CA 1
ATOM 587 C C . PHE A 1 75 ? 33.736 9.354 -8.753 1.00 82.06 75 PHE A C 1
ATOM 589 O O . PHE A 1 75 ? 33.789 10.466 -9.272 1.00 82.06 75 PHE A O 1
ATOM 596 N N . VAL A 1 76 ? 33.765 8.225 -9.453 1.00 83.50 76 VAL A N 1
ATOM 597 C CA . VAL A 1 76 ? 33.565 8.180 -10.899 1.00 83.50 76 VAL A CA 1
ATOM 598 C C . VAL A 1 76 ? 32.160 7.620 -11.102 1.00 83.50 76 VAL A C 1
ATOM 600 O O . VAL A 1 76 ? 31.963 6.423 -10.861 1.00 83.50 76 VAL A O 1
ATOM 603 N N . PRO A 1 77 ? 31.173 8.459 -11.467 1.00 82.81 77 PRO A N 1
ATOM 604 C CA . PRO A 1 77 ? 29.827 7.983 -11.741 1.00 82.81 77 PRO A CA 1
ATOM 605 C C . PRO A 1 77 ? 29.883 6.910 -12.829 1.00 82.81 77 PRO A C 1
ATOM 607 O O . PRO A 1 77 ? 30.554 7.082 -13.850 1.00 82.81 77 PRO A O 1
ATOM 610 N N . LYS A 1 78 ? 29.179 5.795 -12.628 1.00 82.06 78 LYS A N 1
ATOM 611 C CA . LYS A 1 78 ? 28.978 4.830 -13.710 1.00 82.06 78 LYS A CA 1
ATOM 612 C C . LYS A 1 78 ? 28.029 5.461 -14.725 1.00 82.06 78 LYS A C 1
ATOM 614 O O . LYS A 1 78 ? 26.903 5.794 -14.369 1.00 82.06 78 LYS A O 1
ATOM 619 N N . SER A 1 79 ? 28.478 5.603 -15.970 1.00 80.81 79 SER A N 1
ATOM 620 C CA . SER A 1 79 ? 27.584 5.949 -17.075 1.00 80.81 79 SER A CA 1
ATOM 621 C C . SER A 1 79 ? 26.646 4.770 -17.308 1.00 80.81 79 SER A C 1
ATOM 623 O O . SER A 1 79 ? 27.086 3.707 -17.747 1.00 80.81 79 SER A O 1
ATOM 625 N N . LEU A 1 80 ? 25.374 4.937 -16.958 1.00 78.94 80 LEU A N 1
ATOM 626 C CA . LEU A 1 80 ? 24.324 3.999 -17.333 1.00 78.94 80 LEU A CA 1
AT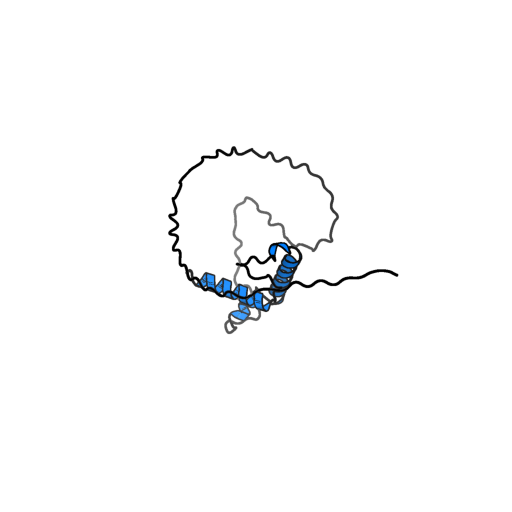OM 627 C C . LEU A 1 80 ? 23.844 4.378 -18.734 1.00 78.94 80 LEU A C 1
ATOM 629 O O . LEU A 1 80 ? 23.493 5.531 -18.977 1.00 78.94 80 LEU A O 1
ATOM 633 N N . ASN A 1 81 ? 23.864 3.418 -19.658 1.00 80.81 81 ASN A N 1
ATOM 634 C CA . ASN A 1 81 ? 23.311 3.609 -20.994 1.00 80.81 81 ASN A CA 1
ATOM 635 C C . ASN A 1 81 ? 21.819 3.269 -20.948 1.00 80.81 81 ASN A C 1
ATOM 637 O O . ASN A 1 81 ? 21.445 2.109 -20.755 1.00 80.81 81 ASN A O 1
ATOM 641 N N . PHE A 1 82 ? 20.986 4.294 -21.097 1.00 79.44 82 PHE A N 1
ATOM 642 C CA . PHE A 1 82 ? 19.542 4.158 -21.227 1.00 79.44 82 PHE A CA 1
ATOM 643 C C . PHE A 1 82 ? 19.218 3.854 -22.693 1.00 79.44 82 PHE A C 1
ATOM 645 O O . PHE A 1 82 ? 19.245 4.748 -23.535 1.00 79.44 82 PHE A O 1
ATOM 652 N N . ASN A 1 83 ? 18.963 2.585 -22.999 1.00 81.69 83 ASN A N 1
ATOM 653 C CA . ASN A 1 83 ? 18.466 2.131 -24.295 1.00 81.69 83 ASN A CA 1
ATOM 654 C C . ASN A 1 83 ? 16.974 1.799 -24.158 1.00 81.69 83 ASN A C 1
ATOM 656 O O . ASN A 1 83 ? 16.494 1.627 -23.040 1.00 81.69 83 ASN A O 1
ATOM 660 N N . ASN A 1 84 ? 16.251 1.638 -25.270 1.00 74.62 84 ASN A N 1
ATOM 661 C CA . ASN A 1 84 ? 14.830 1.253 -25.229 1.00 74.62 84 ASN A CA 1
ATOM 662 C C . ASN A 1 84 ? 14.573 -0.054 -24.452 1.00 74.62 84 ASN A C 1
ATOM 664 O O . ASN A 1 84 ? 13.494 -0.214 -23.901 1.00 74.62 84 ASN A O 1
ATOM 668 N N . ASP A 1 85 ? 15.567 -0.943 -24.356 1.00 77.62 85 ASP A N 1
ATOM 669 C CA . ASP A 1 85 ? 15.455 -2.210 -23.617 1.00 77.62 85 ASP A CA 1
ATOM 670 C C . ASP A 1 85 ? 15.820 -2.091 -22.122 1.00 77.62 85 ASP A C 1
ATOM 672 O O . ASP A 1 85 ? 15.584 -3.015 -21.348 1.00 77.62 85 ASP A O 1
ATOM 676 N N . THR A 1 86 ? 16.471 -0.996 -21.706 1.00 75.00 86 THR A N 1
ATOM 677 C CA . THR A 1 86 ? 17.004 -0.812 -20.338 1.00 75.00 86 THR A CA 1
ATOM 678 C C . THR A 1 86 ? 16.435 0.404 -19.615 1.00 75.00 86 THR A C 1
ATOM 680 O O . THR A 1 86 ? 16.744 0.622 -18.442 1.00 75.00 86 THR A O 1
ATOM 683 N N . ALA A 1 87 ? 15.637 1.210 -20.306 1.00 78.06 87 ALA A N 1
ATOM 684 C CA . ALA A 1 87 ? 14.985 2.396 -19.787 1.00 78.06 87 ALA A CA 1
ATOM 685 C C . ALA A 1 87 ? 13.474 2.167 -19.677 1.00 78.06 87 ALA A C 1
ATOM 687 O O . ALA A 1 87 ? 12.893 1.428 -20.464 1.00 78.06 87 ALA A O 1
ATOM 688 N N . GLY A 1 88 ? 12.838 2.847 -18.726 1.00 79.00 88 GLY A N 1
ATOM 689 C CA . GLY A 1 88 ? 11.397 2.742 -18.502 1.00 79.00 88 GLY A CA 1
ATOM 690 C C . GLY A 1 88 ? 11.020 1.713 -17.440 1.00 79.00 88 GLY A C 1
ATOM 691 O O . GLY A 1 88 ? 11.860 1.251 -16.664 1.00 79.00 88 GLY A O 1
ATOM 692 N N . ILE A 1 89 ? 9.723 1.423 -17.363 1.00 78.31 89 ILE A N 1
ATOM 693 C CA . ILE A 1 89 ? 9.161 0.506 -16.378 1.00 78.31 89 ILE A CA 1
ATOM 694 C C . ILE A 1 89 ? 9.264 -0.932 -16.899 1.00 78.31 89 ILE A C 1
ATOM 696 O O . ILE A 1 89 ? 8.892 -1.221 -18.031 1.00 78.31 89 ILE A O 1
ATOM 700 N N . ALA A 1 90 ? 9.798 -1.838 -16.082 1.00 75.75 90 ALA A N 1
ATOM 701 C CA . ALA A 1 90 ? 9.867 -3.265 -16.400 1.00 75.75 90 ALA A CA 1
ATOM 702 C C . ALA A 1 90 ? 8.587 -3.978 -15.924 1.00 75.75 90 ALA A C 1
ATOM 704 O O . ALA A 1 90 ? 8.647 -4.911 -15.125 1.00 75.75 90 ALA A O 1
ATOM 705 N N . SER A 1 91 ? 7.429 -3.478 -16.345 1.00 77.56 91 SER A N 1
ATOM 706 C CA . SER A 1 91 ? 6.113 -4.050 -16.046 1.00 77.56 91 SER A CA 1
ATOM 707 C C . SER A 1 91 ? 5.266 -4.068 -17.309 1.00 77.56 91 SER A C 1
ATOM 709 O O . SER A 1 91 ? 5.452 -3.213 -18.168 1.00 77.56 91 SER A O 1
ATOM 711 N N . ASP A 1 92 ? 4.286 -4.965 -17.371 1.00 81.69 92 ASP A N 1
ATOM 712 C CA . ASP A 1 92 ? 3.339 -5.086 -18.491 1.00 81.69 92 ASP A CA 1
ATOM 713 C C . ASP A 1 92 ? 2.275 -3.961 -18.504 1.00 81.69 92 ASP A C 1
ATOM 715 O O . ASP A 1 92 ? 1.145 -4.179 -18.932 1.00 81.69 92 ASP A O 1
ATOM 719 N N . LEU A 1 93 ? 2.611 -2.777 -17.977 1.00 83.88 93 LEU A N 1
ATOM 720 C CA . LEU A 1 93 ? 1.730 -1.611 -17.959 1.00 83.88 93 LEU A CA 1
ATOM 721 C C . LEU A 1 93 ? 2.062 -0.690 -19.129 1.00 83.88 93 LEU A C 1
ATOM 723 O O . LEU A 1 93 ? 3.222 -0.325 -19.331 1.00 83.88 93 LEU A O 1
ATOM 727 N N . ASP A 1 94 ? 1.019 -0.260 -19.825 1.00 83.81 94 ASP A N 1
ATOM 728 C CA . ASP A 1 94 ? 1.064 0.719 -20.900 1.00 83.81 94 ASP A CA 1
ATOM 729 C C . ASP A 1 94 ? 0.571 2.086 -20.409 1.00 83.81 94 ASP A C 1
ATOM 731 O O . ASP A 1 94 ? -0.147 2.201 -19.415 1.00 83.81 94 ASP A O 1
ATOM 735 N N . LEU A 1 95 ? 0.904 3.162 -21.131 1.00 81.56 95 LEU A N 1
ATOM 736 C CA . LEU A 1 95 ? 0.492 4.529 -20.764 1.00 81.56 95 LEU A CA 1
ATOM 737 C C . LEU A 1 95 ? -1.035 4.726 -20.692 1.00 81.56 95 LEU A C 1
ATOM 739 O O . LEU A 1 95 ? -1.485 5.722 -20.134 1.00 81.56 95 LEU A O 1
ATOM 743 N N . GLU A 1 96 ? -1.814 3.815 -21.275 1.00 88.06 96 GLU A N 1
ATOM 744 C CA . GLU A 1 96 ? -3.281 3.843 -21.266 1.00 88.06 96 GLU A CA 1
ATOM 745 C C . GLU A 1 96 ? -3.891 3.216 -20.001 1.00 88.06 96 GLU A C 1
ATOM 747 O O . GLU A 1 96 ? -5.097 3.337 -19.795 1.00 88.06 96 GLU A O 1
ATOM 752 N N . ASN A 1 97 ? -3.083 2.562 -19.157 1.00 91.44 97 ASN A N 1
ATOM 753 C CA . ASN A 1 97 ? -3.531 2.003 -17.884 1.00 91.44 97 ASN A CA 1
ATOM 754 C C . ASN A 1 97 ? -3.973 3.082 -16.893 1.00 91.44 97 ASN A C 1
ATOM 756 O O . ASN A 1 97 ? -3.487 4.218 -16.903 1.00 91.44 97 ASN A O 1
ATOM 760 N N . ASP A 1 98 ? -4.861 2.692 -15.980 1.00 93.56 98 ASP A N 1
ATOM 761 C CA . ASP A 1 98 ? -5.362 3.606 -14.968 1.00 93.56 98 ASP A CA 1
ATOM 762 C C . ASP A 1 98 ? -4.262 3.903 -13.932 1.00 93.56 98 ASP A C 1
ATOM 764 O O . ASP A 1 98 ? -3.477 3.019 -13.580 1.00 93.56 98 ASP A O 1
ATOM 768 N N . PRO A 1 99 ? -4.205 5.119 -13.351 1.00 92.62 99 PRO A N 1
ATOM 769 C CA . PRO A 1 99 ? -3.221 5.457 -12.316 1.00 92.62 99 PRO A CA 1
ATOM 770 C C . PRO A 1 99 ? -3.203 4.493 -11.119 1.00 92.62 99 PRO A C 1
ATOM 772 O O . PRO A 1 99 ? -2.178 4.357 -10.449 1.00 92.62 99 PRO A O 1
ATOM 775 N N . ILE A 1 100 ? -4.325 3.8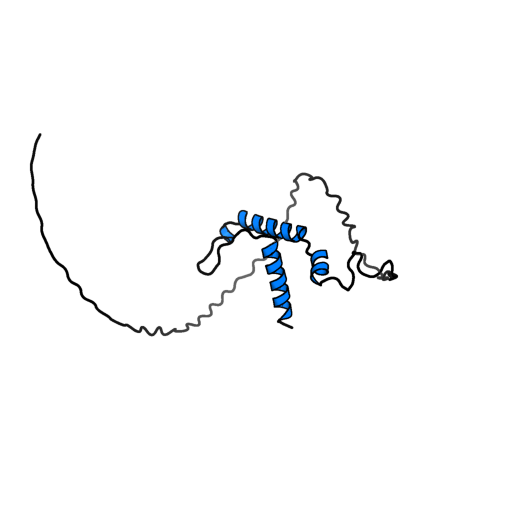16 -10.853 1.00 93.25 100 ILE A N 1
ATOM 776 C CA . ILE A 1 100 ? -4.423 2.799 -9.805 1.00 93.25 100 ILE A CA 1
ATOM 777 C C . ILE A 1 100 ? -3.571 1.560 -10.117 1.00 93.25 100 ILE A C 1
ATOM 779 O O . ILE A 1 100 ? -2.934 1.035 -9.208 1.00 93.25 100 ILE A O 1
ATOM 783 N N . ASP A 1 101 ? -3.462 1.161 -11.387 1.00 92.44 101 ASP A N 1
ATOM 784 C CA . ASP A 1 101 ? -2.662 0.006 -11.812 1.00 92.44 101 ASP A CA 1
ATOM 785 C C . ASP A 1 101 ? -1.177 0.238 -11.490 1.00 92.44 101 ASP A C 1
ATOM 787 O O . ASP A 1 101 ? -0.469 -0.639 -10.992 1.00 92.44 101 ASP A O 1
ATOM 791 N N . TYR A 1 102 ? -0.712 1.473 -11.698 1.00 92.38 102 TYR A N 1
ATOM 792 C CA . TYR A 1 102 ? 0.641 1.899 -11.345 1.00 92.38 102 TYR A CA 1
ATOM 793 C C . TYR A 1 102 ? 0.861 1.961 -9.833 1.00 92.38 102 TYR A C 1
ATOM 795 O O . TYR A 1 102 ? 1.932 1.594 -9.347 1.00 92.38 102 TYR A O 1
ATOM 803 N N . PHE A 1 103 ? -0.135 2.425 -9.078 1.00 93.00 103 PHE A N 1
ATOM 804 C CA . PHE A 1 103 ? -0.076 2.450 -7.618 1.00 93.00 103 PHE A CA 1
ATOM 805 C C . PHE A 1 103 ? 0.045 1.032 -7.037 1.00 93.00 103 PHE A C 1
ATOM 807 O O . PHE A 1 103 ? 0.861 0.793 -6.139 1.00 93.00 103 PHE A O 1
ATOM 814 N N . GLU A 1 104 ? -0.696 0.072 -7.589 1.00 93.31 104 GLU A N 1
ATOM 815 C CA . GLU A 1 104 ? -0.684 -1.322 -7.144 1.00 93.31 104 GLU A CA 1
ATOM 816 C C . GLU A 1 104 ? 0.650 -2.042 -7.394 1.00 93.31 104 GLU A C 1
ATOM 818 O O . GLU A 1 104 ? 0.952 -3.006 -6.689 1.00 93.31 104 GLU A O 1
ATOM 823 N N . LEU A 1 105 ? 1.514 -1.550 -8.294 1.00 92.50 105 LEU A N 1
ATOM 824 C CA . LEU A 1 105 ? 2.880 -2.077 -8.430 1.00 92.50 105 LEU A CA 1
ATOM 825 C C . LEU A 1 105 ? 3.695 -1.942 -7.137 1.00 92.50 105 LEU A C 1
ATOM 827 O O . LEU A 1 105 ? 4.532 -2.795 -6.834 1.00 92.50 105 LEU A O 1
ATOM 831 N N . PHE A 1 106 ? 3.450 -0.878 -6.371 1.00 91.88 106 PHE A N 1
ATOM 832 C CA . PHE A 1 106 ? 4.143 -0.600 -5.113 1.00 91.88 106 PHE A CA 1
ATOM 833 C C . PHE A 1 106 ? 3.325 -1.051 -3.903 1.00 91.88 106 PHE A C 1
ATOM 835 O O . PHE A 1 106 ? 3.873 -1.615 -2.955 1.00 91.88 106 PHE A O 1
ATOM 842 N N . PHE A 1 107 ? 2.010 -0.837 -3.951 1.00 93.94 107 PHE A N 1
ATOM 843 C CA . PHE A 1 1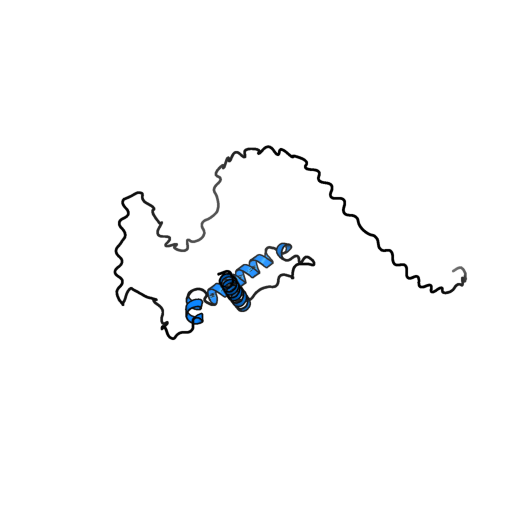07 ? 1.071 -1.124 -2.870 1.00 93.94 107 PHE A CA 1
ATOM 844 C C . PHE A 1 107 ? 0.095 -2.233 -3.262 1.00 93.94 107 PHE A C 1
ATOM 846 O O . PHE A 1 107 ? -1.127 -2.075 -3.203 1.00 93.94 107 PHE A O 1
ATOM 853 N N . ASN A 1 108 ? 0.639 -3.382 -3.665 1.00 95.19 108 ASN A N 1
ATOM 854 C CA . ASN A 1 108 ? -0.186 -4.540 -3.989 1.00 95.19 108 ASN A CA 1
ATOM 855 C C . ASN A 1 108 ? -0.960 -5.042 -2.761 1.00 95.19 108 ASN A C 1
ATOM 857 O O . ASN A 1 108 ? -0.562 -4.829 -1.609 1.00 95.19 108 ASN A O 1
ATOM 861 N N . GLN A 1 109 ? -2.045 -5.775 -3.015 1.00 95.88 109 GLN A N 1
ATOM 862 C CA . GLN A 1 109 ? -2.930 -6.250 -1.953 1.00 95.88 109 GLN A CA 1
ATOM 863 C C . GLN A 1 109 ? -2.182 -7.050 -0.887 1.00 95.88 109 GLN A C 1
ATOM 865 O O . GLN A 1 109 ? -2.463 -6.891 0.293 1.00 95.88 109 GLN A O 1
ATOM 870 N N . LYS A 1 110 ? -1.192 -7.859 -1.275 1.00 97.00 110 LYS A N 1
ATOM 871 C CA . LYS A 1 110 ? -0.427 -8.687 -0.337 1.00 97.00 110 LYS A CA 1
ATOM 872 C C . LYS A 1 110 ? 0.351 -7.851 0.682 1.00 97.00 110 LYS A C 1
ATOM 874 O O . LYS A 1 110 ? 0.399 -8.209 1.854 1.00 97.00 110 LYS A O 1
ATOM 879 N N . ILE A 1 111 ? 0.981 -6.762 0.245 1.00 97.25 111 ILE A N 1
ATOM 880 C CA . ILE A 1 111 ? 1.705 -5.851 1.139 1.00 97.25 111 ILE A CA 1
ATOM 881 C C . ILE A 1 111 ? 0.714 -5.141 2.061 1.00 97.25 111 ILE A C 1
ATOM 883 O O . ILE A 1 111 ? 0.947 -5.065 3.264 1.00 97.25 111 ILE A O 1
ATOM 887 N N . ILE A 1 112 ? -0.402 -4.658 1.517 1.00 97.88 112 ILE A N 1
ATOM 888 C CA . ILE A 1 112 ? -1.414 -3.939 2.297 1.00 97.88 112 ILE A CA 1
ATOM 889 C C . ILE A 1 112 ? -2.102 -4.847 3.320 1.00 97.88 112 ILE A C 1
ATOM 891 O O . ILE A 1 112 ? -2.326 -4.441 4.459 1.00 97.88 112 ILE A O 1
ATOM 895 N N . GLU A 1 113 ? -2.387 -6.089 2.946 1.00 97.94 113 GLU A N 1
ATOM 896 C CA . GLU A 1 113 ? -2.919 -7.113 3.840 1.00 97.94 113 GLU A CA 1
ATOM 897 C C . GLU A 1 113 ? -1.927 -7.435 4.958 1.00 97.94 113 GLU A C 1
ATOM 899 O O . GLU A 1 113 ? -2.307 -7.407 6.125 1.00 97.94 113 GLU A O 1
ATOM 904 N N . TYR A 1 114 ? -0.642 -7.603 4.635 1.00 97.94 114 TYR A N 1
ATOM 905 C CA . TYR A 1 114 ? 0.400 -7.785 5.646 1.00 97.94 114 TYR A CA 1
ATOM 906 C C . TYR A 1 114 ? 0.470 -6.607 6.633 1.00 97.94 114 TYR A C 1
ATOM 908 O O . TYR A 1 114 ? 0.563 -6.813 7.840 1.00 97.94 114 TYR A O 1
ATOM 916 N N . ILE A 1 115 ? 0.368 -5.363 6.154 1.00 97.75 115 ILE A N 1
ATOM 917 C CA . ILE A 1 115 ? 0.333 -4.180 7.029 1.00 97.75 115 ILE A CA 1
ATOM 918 C C . ILE A 1 115 ? -0.904 -4.208 7.940 1.00 97.75 115 ILE A C 1
ATOM 920 O O . ILE A 1 115 ? -0.798 -3.895 9.128 1.00 97.75 115 ILE A O 1
ATOM 924 N N . ALA A 1 116 ? -2.071 -4.597 7.419 1.00 97.62 116 ALA A N 1
ATOM 925 C CA . ALA A 1 116 ? -3.290 -4.722 8.216 1.00 97.62 116 ALA A CA 1
ATOM 926 C C . ALA A 1 116 ? -3.154 -5.808 9.301 1.00 97.62 116 ALA A C 1
ATOM 928 O O . ALA A 1 116 ? -3.491 -5.563 10.460 1.00 97.62 116 ALA A O 1
ATOM 929 N N . GLU A 1 117 ? -2.602 -6.975 8.963 1.00 97.94 117 GLU A N 1
ATOM 930 C CA . GLU A 1 117 ? -2.323 -8.058 9.915 1.00 97.94 117 GLU A CA 1
ATOM 931 C C . GLU A 1 117 ? -1.372 -7.615 11.031 1.00 97.94 117 GLU A C 1
ATOM 933 O O . GLU A 1 117 ? -1.641 -7.844 12.210 1.00 97.94 117 GLU A O 1
ATOM 938 N N . GLU A 1 118 ? -0.282 -6.939 10.672 1.00 97.56 118 GLU A N 1
ATOM 939 C CA . GLU A 1 118 ? 0.692 -6.380 11.611 1.00 97.56 118 GLU A CA 1
ATOM 940 C C . GLU A 1 118 ? 0.066 -5.336 12.542 1.00 97.56 118 GLU A C 1
ATOM 942 O O . GLU A 1 118 ? 0.279 -5.365 13.757 1.00 97.56 118 GLU A O 1
ATOM 947 N N . THR A 1 119 ? -0.773 -4.458 11.989 1.00 96.31 119 THR A N 1
ATOM 948 C CA . THR A 1 119 ? -1.514 -3.440 12.749 1.00 96.31 119 THR A CA 1
ATOM 949 C C . THR A 1 119 ? -2.463 -4.094 13.755 1.00 96.31 119 THR A C 1
ATOM 951 O O . THR A 1 119 ? -2.509 -3.712 14.926 1.00 96.31 119 THR A O 1
ATOM 954 N N . ASN A 1 120 ? -3.174 -5.140 13.334 1.00 95.69 120 ASN A N 1
ATOM 955 C CA . ASN A 1 120 ? -4.069 -5.905 14.201 1.00 95.69 120 ASN A CA 1
ATOM 956 C C . ASN A 1 120 ? -3.305 -6.686 15.270 1.00 95.69 120 ASN A C 1
ATOM 958 O O . ASN A 1 120 ? -3.741 -6.764 16.420 1.00 95.69 120 ASN A O 1
ATOM 962 N N . ARG A 1 121 ? -2.143 -7.247 14.926 1.00 96.25 121 ARG A N 1
ATOM 963 C CA . ARG A 1 121 ? -1.280 -7.917 15.899 1.00 96.25 121 ARG A CA 1
ATOM 964 C C . ARG A 1 121 ? -0.797 -6.939 16.962 1.00 96.25 121 ARG A C 1
ATOM 966 O O . ARG A 1 121 ? -0.833 -7.274 18.145 1.00 96.25 121 ARG A O 1
ATOM 973 N N . TYR A 1 122 ? -0.393 -5.733 16.564 1.00 95.19 122 TYR A N 1
ATOM 974 C CA . TYR A 1 122 ? 0.013 -4.694 17.505 1.00 95.19 122 TYR A CA 1
ATOM 975 C C . TYR A 1 122 ? -1.114 -4.350 18.485 1.00 95.19 122 TYR A C 1
ATOM 977 O O . TYR A 1 122 ? -0.869 -4.288 19.691 1.00 95.19 122 TYR A O 1
ATOM 985 N N . GLN A 1 123 ? -2.348 -4.200 17.993 1.00 91.50 123 GLN A N 1
ATOM 986 C CA . GLN A 1 123 ? -3.522 -3.970 18.838 1.00 91.50 123 GLN A CA 1
ATOM 987 C C . GLN A 1 123 ? -3.681 -5.077 19.895 1.00 91.50 123 GLN A C 1
ATOM 989 O O . GLN A 1 123 ? -3.852 -4.791 21.079 1.00 91.50 123 GLN A O 1
ATOM 994 N N . GLN A 1 124 ? -3.592 -6.344 19.481 1.00 91.75 124 GLN A N 1
ATOM 995 C CA . GLN A 1 124 ? -3.740 -7.494 20.381 1.00 91.75 124 GLN A CA 1
ATOM 996 C C . GLN A 1 124 ? -2.638 -7.552 21.446 1.00 91.75 124 GLN A C 1
ATOM 998 O O . GLN A 1 124 ? -2.894 -7.943 22.583 1.00 91.75 124 GLN A O 1
ATOM 1003 N N . GLN A 1 125 ? -1.415 -7.156 21.088 1.00 94.06 125 GLN A N 1
ATOM 1004 C CA . GLN A 1 125 ? -0.270 -7.117 21.999 1.00 94.06 125 GLN A CA 1
ATOM 1005 C C . GLN A 1 125 ? -0.322 -5.932 22.974 1.00 94.06 125 GLN A C 1
ATOM 1007 O O . GLN A 1 125 ? 0.287 -6.001 24.040 1.00 94.06 125 GLN A O 1
ATOM 1012 N N . ASN A 1 126 ? -1.058 -4.866 22.640 1.00 89.69 126 ASN A N 1
ATOM 1013 C CA . ASN A 1 126 ? -1.116 -3.621 23.407 1.00 89.69 126 ASN A CA 1
ATOM 1014 C C . ASN A 1 126 ? -2.568 -3.243 23.758 1.00 89.69 126 ASN A C 1
ATOM 1016 O O . ASN A 1 126 ? -3.088 -2.235 23.272 1.00 89.69 126 ASN A O 1
ATOM 1020 N N . PRO A 1 127 ? -3.247 -3.996 24.642 1.00 80.50 127 PRO A N 1
ATOM 1021 C CA . PRO A 1 127 ? -4.636 -3.713 25.012 1.00 80.50 127 PRO A CA 1
ATOM 1022 C C . PRO A 1 127 ? -4.815 -2.348 25.698 1.00 80.50 127 PRO A C 1
ATOM 1024 O O . PRO A 1 127 ? -5.877 -1.743 25.586 1.00 80.50 127 PRO A O 1
ATOM 1027 N N . SER A 1 128 ? -3.774 -1.812 26.345 1.00 76.44 128 SER A N 1
ATOM 1028 C CA . SER A 1 128 ? -3.764 -0.444 26.884 1.00 76.44 128 SER A CA 1
ATOM 1029 C C . SER A 1 128 ? -3.758 0.637 25.798 1.00 76.44 128 SER A C 1
ATOM 1031 O O . SER A 1 128 ? -4.277 1.720 26.025 1.00 76.44 128 SER A O 1
ATOM 1033 N N . ALA A 1 129 ? -3.238 0.363 24.598 1.00 68.44 129 ALA A N 1
ATOM 1034 C CA . ALA A 1 129 ? -3.385 1.274 23.460 1.00 68.44 129 ALA A CA 1
ATOM 1035 C C . ALA A 1 129 ? -4.825 1.277 22.910 1.00 68.44 129 ALA A C 1
ATOM 1037 O O . ALA A 1 129 ? -5.218 2.195 22.198 1.00 68.44 129 ALA A O 1
ATOM 1038 N N . SER A 1 130 ? -5.619 0.259 23.261 1.00 64.56 130 SER A N 1
ATOM 1039 C CA . SER A 1 130 ? -7.025 0.122 22.869 1.00 64.56 130 SER A CA 1
ATOM 1040 C C . SER A 1 130 ? -8.007 0.652 23.919 1.00 64.56 130 SER A C 1
ATOM 1042 O O . SER A 1 130 ? -9.215 0.615 23.679 1.00 64.56 130 SER A O 1
ATOM 1044 N N . THR A 1 131 ? -7.542 1.133 25.083 1.00 69.31 131 THR A N 1
ATOM 1045 C CA . THR A 1 131 ? -8.443 1.728 26.079 1.00 69.31 131 THR A CA 1
ATOM 1046 C C . THR A 1 131 ? -8.965 3.063 25.568 1.00 69.31 131 THR A C 1
ATOM 1048 O O . THR A 1 131 ? -8.272 4.077 25.590 1.00 69.31 131 THR A O 1
ATOM 1051 N N . SER A 1 132 ? -10.209 3.034 25.103 1.00 69.25 132 SER A N 1
ATOM 1052 C CA . SER A 1 132 ? -10.958 4.194 24.638 1.00 69.25 132 SER A CA 1
ATOM 1053 C C . SER A 1 132 ? -11.216 5.144 25.810 1.00 69.25 132 SER A C 1
ATOM 1055 O O . SER A 1 132 ? -11.935 4.799 26.748 1.00 69.25 132 SER A O 1
ATOM 1057 N N . THR A 1 133 ? -10.651 6.349 25.772 1.00 76.25 133 THR A N 1
ATOM 1058 C CA . THR A 1 133 ? -11.164 7.466 26.583 1.00 76.25 133 THR A CA 1
ATOM 1059 C C . THR A 1 133 ? -12.456 8.007 25.956 1.00 76.25 133 THR A C 1
ATOM 1061 O O . THR A 1 133 ? -12.771 7.676 24.814 1.00 76.25 133 THR A O 1
ATOM 1064 N N . SER A 1 134 ? -13.214 8.862 26.655 1.00 78.69 134 SER A N 1
ATOM 1065 C CA . SER A 1 134 ? -14.460 9.455 26.118 1.00 78.69 134 SER A CA 1
ATOM 1066 C C . SER A 1 134 ? -14.272 10.220 24.800 1.00 78.69 134 SER A C 1
ATOM 1068 O O . SER A 1 134 ? -15.236 10.414 24.066 1.00 78.69 134 SER A O 1
ATOM 1070 N N . HIS A 1 135 ? -13.044 10.657 24.507 1.00 80.31 135 HIS A N 1
ATOM 1071 C CA . HIS A 1 135 ? -12.684 11.415 23.308 1.00 80.31 135 HIS A CA 1
ATOM 1072 C C . HIS A 1 135 ? -12.004 10.568 22.223 1.00 80.31 135 HIS A C 1
ATOM 1074 O O . HIS A 1 135 ? -11.695 11.090 21.155 1.00 80.31 135 HIS A O 1
ATOM 1080 N N . GLN A 1 136 ? -11.754 9.283 22.476 1.00 81.00 136 GLN A N 1
ATOM 1081 C CA . GLN A 1 136 ? -11.136 8.375 21.514 1.00 81.00 136 GLN A CA 1
ATOM 1082 C C . GLN A 1 136 ? -12.154 7.335 21.070 1.00 81.00 136 GLN A C 1
ATOM 1084 O O . GLN A 1 136 ? -12.975 6.885 21.864 1.00 81.00 136 GLN A O 1
ATOM 1089 N N . ALA A 1 137 ? -12.105 6.962 19.795 1.00 83.00 137 ALA A N 1
ATOM 1090 C CA . ALA A 1 137 ? -12.859 5.821 19.306 1.00 83.00 137 ALA A CA 1
ATOM 1091 C C . ALA A 1 137 ? -12.195 4.519 19.772 1.00 83.00 137 ALA A C 1
ATOM 1093 O O . ALA A 1 137 ? -10.971 4.442 19.901 1.00 83.00 137 ALA A O 1
ATOM 1094 N N . GLN A 1 138 ? -13.006 3.484 19.983 1.00 85.69 138 GLN A N 1
ATOM 1095 C CA . GLN A 1 138 ? -12.497 2.157 20.303 1.00 85.69 138 GLN A CA 1
ATOM 1096 C C . GLN A 1 138 ? -11.718 1.586 19.112 1.00 85.69 138 GLN A C 1
ATOM 1098 O O . GLN A 1 138 ? -12.161 1.688 17.967 1.00 85.69 138 GLN A O 1
ATOM 1103 N N . TRP A 1 139 ? -10.568 0.967 19.386 1.00 89.81 139 TRP A N 1
ATOM 1104 C CA . TRP A 1 139 ? -9.747 0.329 18.360 1.00 89.81 139 TRP A CA 1
ATOM 1105 C C . TRP A 1 139 ? -10.384 -0.998 17.923 1.00 89.81 139 TRP A C 1
ATOM 1107 O O . TRP A 1 139 ? -10.586 -1.896 18.744 1.00 89.81 139 TRP A O 1
ATOM 1117 N N . TYR A 1 140 ? -10.666 -1.138 16.626 1.00 90.00 140 TYR A N 1
ATOM 1118 C CA . TYR A 1 140 ? -11.118 -2.385 16.002 1.00 90.00 140 TYR A CA 1
ATOM 1119 C C . TYR A 1 140 ? -10.081 -2.931 15.020 1.00 90.00 140 TYR A C 1
ATOM 1121 O O . TYR A 1 140 ? -9.280 -2.176 14.469 1.00 90.00 140 TYR A O 1
ATOM 1129 N N . ALA A 1 141 ? -10.112 -4.245 14.794 1.00 93.75 141 ALA A N 1
ATOM 1130 C CA . ALA A 1 141 ? -9.260 -4.870 13.794 1.00 93.75 141 ALA A CA 1
ATOM 1131 C C . ALA A 1 141 ? -9.573 -4.302 12.401 1.00 93.75 141 ALA A C 1
ATOM 1133 O O . ALA A 1 141 ? -10.739 -4.217 12.017 1.00 93.75 141 ALA A O 1
ATOM 1134 N N . THR A 1 142 ? -8.531 -3.939 11.661 1.00 95.75 142 THR A N 1
ATOM 1135 C CA . THR A 1 142 ? -8.623 -3.354 10.327 1.00 95.75 142 THR A CA 1
ATOM 1136 C C . THR A 1 142 ? -8.450 -4.389 9.218 1.00 95.75 142 THR A C 1
ATOM 1138 O O . THR A 1 142 ? -7.917 -5.481 9.422 1.00 95.75 142 THR A O 1
ATOM 1141 N N . ASN A 1 143 ? -8.906 -4.035 8.023 1.00 96.81 143 ASN A N 1
ATOM 1142 C CA . ASN A 1 143 ? -8.833 -4.831 6.803 1.00 96.81 143 ASN A CA 1
ATOM 1143 C C . ASN A 1 143 ? -7.974 -4.112 5.745 1.00 96.81 143 ASN A C 1
ATOM 1145 O O . ASN A 1 143 ? -7.886 -2.886 5.735 1.00 96.81 143 ASN A O 1
ATOM 1149 N N . PHE A 1 144 ? -7.426 -4.852 4.779 1.00 95.94 144 PHE A N 1
ATOM 1150 C CA . PHE A 1 144 ? -6.701 -4.299 3.635 1.00 95.94 144 PHE A CA 1
ATOM 1151 C C . PHE A 1 144 ? -7.490 -3.196 2.900 1.00 95.94 144 PHE A C 1
ATOM 1153 O O . PHE A 1 144 ? -6.909 -2.203 2.475 1.00 95.94 144 PHE A O 1
ATOM 1160 N N . LYS A 1 145 ? -8.825 -3.312 2.797 1.00 96.88 145 LYS A N 1
ATOM 1161 C CA . LYS A 1 145 ? -9.675 -2.275 2.175 1.00 96.88 145 LYS A CA 1
ATOM 1162 C C . LYS A 1 145 ? -9.652 -0.953 2.940 1.00 96.88 145 LYS A C 1
ATOM 1164 O O . LYS A 1 145 ? -9.568 0.106 2.331 1.00 96.88 145 LYS A O 1
ATOM 1169 N N . GLU A 1 146 ? -9.736 -1.012 4.264 1.00 97.00 146 GLU A N 1
ATOM 1170 C CA . GLU A 1 146 ? -9.676 0.182 5.113 1.00 97.00 146 GLU A CA 1
ATOM 1171 C C . GLU A 1 146 ? -8.278 0.796 5.081 1.00 97.00 146 GLU A C 1
ATOM 1173 O O . GLU A 1 146 ? -8.142 2.015 5.024 1.00 97.00 146 GLU A O 1
ATOM 1178 N N . MET A 1 147 ? -7.244 -0.045 5.018 1.00 96.75 147 MET A N 1
ATOM 1179 C CA . MET A 1 147 ? -5.864 0.402 4.858 1.00 96.75 147 MET A CA 1
ATOM 1180 C C . MET A 1 147 ? -5.647 1.129 3.519 1.00 96.75 147 MET A C 1
ATOM 1182 O O . MET A 1 147 ? -4.990 2.168 3.488 1.00 96.75 147 MET A O 1
ATOM 1186 N N . TYR A 1 148 ? -6.259 0.662 2.424 1.00 96.75 148 TYR A N 1
ATOM 1187 C CA . TYR A 1 148 ? -6.262 1.402 1.156 1.00 96.75 148 TYR A CA 1
ATOM 1188 C C . TYR A 1 148 ? -6.936 2.771 1.279 1.00 96.75 148 TYR A C 1
ATOM 1190 O O . TYR A 1 148 ? -6.395 3.762 0.792 1.00 96.75 148 TYR A O 1
ATOM 1198 N N . VAL A 1 149 ? -8.085 2.848 1.959 1.00 96.25 149 VAL A N 1
ATOM 1199 C CA . VAL A 1 149 ? -8.781 4.124 2.202 1.00 96.25 149 VAL A CA 1
ATOM 1200 C C . VAL A 1 149 ? -7.918 5.067 3.039 1.00 96.25 149 VAL A C 1
ATOM 1202 O O . VAL A 1 149 ? -7.834 6.254 2.724 1.00 96.25 149 VAL A O 1
ATOM 1205 N N . PHE A 1 150 ? -7.246 4.551 4.069 1.00 95.50 150 PHE A N 1
ATOM 1206 C CA . PHE A 1 150 ? -6.312 5.323 4.880 1.00 95.50 150 PHE A CA 1
ATOM 1207 C C . PHE A 1 150 ? -5.195 5.918 4.014 1.00 95.50 150 PHE A C 1
ATOM 1209 O O . PHE A 1 150 ? -5.029 7.136 3.999 1.00 95.50 150 PHE A O 1
ATOM 1216 N N . ILE A 1 151 ? -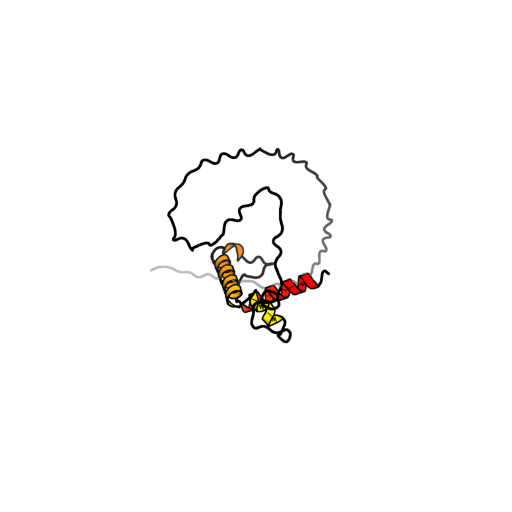4.504 5.098 3.215 1.00 94.94 151 ILE A N 1
ATOM 1217 C CA . ILE A 1 151 ? -3.416 5.556 2.338 1.00 94.94 151 ILE A CA 1
ATOM 1218 C C . ILE A 1 151 ? -3.925 6.589 1.324 1.00 94.94 151 ILE A C 1
ATOM 1220 O O . ILE A 1 151 ? -3.349 7.671 1.211 1.00 94.94 151 ILE A O 1
ATOM 1224 N N . ALA A 1 152 ? -5.042 6.317 0.646 1.00 94.62 152 ALA A N 1
ATOM 1225 C CA . ALA A 1 152 ? -5.637 7.255 -0.306 1.00 94.62 152 ALA A CA 1
ATOM 1226 C C . ALA A 1 152 ? -5.977 8.607 0.349 1.00 94.62 152 ALA A C 1
ATOM 1228 O O . ALA A 1 152 ? -5.712 9.666 -0.219 1.00 94.62 152 ALA A O 1
ATOM 1229 N N . THR A 1 153 ? -6.500 8.579 1.576 1.00 95.12 153 THR A N 1
ATOM 1230 C CA . THR A 1 153 ? -6.809 9.790 2.346 1.00 95.12 153 THR A CA 1
ATOM 1231 C C . THR A 1 153 ? -5.539 10.552 2.725 1.00 95.12 153 THR A C 1
ATOM 1233 O O . THR A 1 153 ? -5.508 11.774 2.599 1.00 95.12 153 THR A O 1
ATOM 1236 N N . THR A 1 154 ? -4.472 9.859 3.136 1.00 93.94 154 THR A N 1
ATOM 1237 C CA . THR A 1 154 ? -3.190 10.514 3.454 1.00 93.94 154 THR A CA 1
ATOM 1238 C C . THR A 1 154 ? -2.562 11.197 2.240 1.00 93.94 154 THR A C 1
ATOM 1240 O O . THR A 1 154 ? -2.093 12.326 2.361 1.00 93.94 154 THR A O 1
ATOM 1243 N N . MET A 1 155 ? -2.629 10.576 1.057 1.00 91.38 155 MET A N 1
ATOM 1244 C CA . MET A 1 155 ? -2.164 11.191 -0.192 1.00 91.38 155 MET A CA 1
ATOM 1245 C C . MET A 1 155 ? -2.996 12.424 -0.563 1.00 91.38 155 MET A C 1
ATOM 1247 O O . MET A 1 155 ? -2.451 13.434 -1.002 1.00 91.38 155 MET A O 1
ATOM 1251 N N . LEU A 1 156 ? -4.316 12.366 -0.350 1.00 92.88 156 LEU A N 1
ATOM 1252 C CA . LEU A 1 156 ? -5.197 13.505 -0.594 1.00 92.88 156 LEU A CA 1
ATOM 1253 C C . LEU A 1 156 ? -4.872 14.678 0.339 1.00 92.88 156 LEU A C 1
ATOM 1255 O O . LEU A 1 156 ? -4.815 15.815 -0.118 1.00 92.88 156 LEU A O 1
ATOM 1259 N N . MET A 1 157 ? -4.635 14.419 1.625 1.00 90.56 157 MET A N 1
ATOM 1260 C CA . MET A 1 157 ? -4.277 15.469 2.583 1.00 90.56 157 MET A CA 1
ATOM 1261 C C . MET A 1 157 ? -2.985 16.191 2.188 1.00 90.56 157 MET A C 1
ATOM 1263 O O . MET A 1 157 ? -2.949 17.418 2.231 1.00 90.56 157 MET A O 1
ATOM 1267 N N . ASP A 1 158 ? -1.966 15.449 1.751 1.00 79.69 158 ASP A N 1
ATOM 1268 C CA . ASP A 1 158 ? -0.690 16.022 1.308 1.00 79.69 158 ASP A CA 1
ATOM 1269 C C . ASP A 1 158 ? -0.866 16.908 0.060 1.00 79.69 158 ASP A C 1
ATOM 1271 O O . ASP A 1 158 ? -0.260 17.970 -0.061 1.00 79.69 158 ASP A O 1
ATOM 1275 N N . SER A 1 159 ? -1.795 16.543 -0.831 1.00 74.06 159 SER A N 1
ATOM 1276 C CA . SER A 1 159 ? -2.089 17.327 -2.038 1.00 74.06 159 SER A CA 1
ATOM 1277 C C . SER A 1 159 ? -2.799 18.666 -1.783 1.00 74.06 159 SER A C 1
ATOM 1279 O O . SER A 1 159 ? -2.757 19.547 -2.637 1.00 74.06 159 SER A O 1
ATOM 1281 N N . VAL A 1 160 ? -3.454 18.838 -0.628 1.00 68.56 160 VAL A N 1
ATOM 1282 C CA . VAL A 1 160 ? -4.267 20.031 -0.311 1.00 68.56 160 VAL A CA 1
ATOM 1283 C C . VAL A 1 160 ? -3.437 21.151 0.341 1.00 68.56 160 VAL A C 1
ATOM 1285 O O . VAL A 1 160 ? -3.909 22.280 0.446 1.00 68.56 160 VAL A O 1
ATOM 1288 N N . VAL A 1 161 ? -2.194 20.875 0.747 1.00 59.66 161 VAL A N 1
ATOM 1289 C CA . VAL A 1 161 ? -1.306 21.845 1.425 1.00 59.66 161 VAL A CA 1
ATOM 1290 C C . VAL A 1 161 ? -0.291 22.500 0.459 1.00 59.66 161 VAL A C 1
ATOM 1292 O O . VAL A 1 161 ? 0.588 23.242 0.894 1.00 59.66 161 VAL A O 1
ATOM 1295 N N . GLY A 1 162 ? -0.415 22.258 -0.851 1.00 48.19 162 GLY A N 1
ATOM 1296 C CA . GLY A 1 162 ? 0.456 22.808 -1.904 1.00 48.19 162 GLY A CA 1
ATOM 1297 C C . GLY A 1 162 ? 0.050 24.174 -2.447 1.00 48.19 162 GLY A C 1
ATOM 1298 O O . GLY A 1 162 ? -1.168 24.428 -2.582 1.00 48.19 162 GLY A O 1
#

Foldseek 3Di:
DDDDDDDDDDDDDDDDDDDDDDDDDDDDDDDDDDDDDDPDDDDDDDDDDDDDDDDDDDDDPPPPPVPPPDDPDPDDDDDDDDDPVRDDDPDPDDPPDDVVVVVCVVVPLVNLQVVLVVVQVVCVVCVVVQPDDPPGDGDDRDGSVVSVVVVVVVVVVVVVVD

Secondary structure (DSSP, 8-state):
--------------------------------------------------------PPP-------------S----------TTTSS--SS--TTS-HHHHHHHHS-HHHHHHHHHHHHHHHHH-GGGG---TTSPPP----HHHHHHHHHHHHHHHHTT-

Radius of gyration: 35.65 Å; chains: 1; bounding box: 87×59×97 Å